Protein AF-A0A550H6Y8-F1 (afdb_monomer_lite)

Foldseek 3Di:
DDLVVLLVVLVVLLVQLLDPPDDLVSLVVSLVSLLVSLVVNLVVLCPVVDPLSVVLNVLSVVLNVVSVPDRSVPDRQNVPVVNSVSSVVSSVSVVVVD

Secondary structure (DSSP, 8-state):
--HHHHHHHHHHHHHHHT-TT--HHHHHHHHHHHHHHHHHHHHHHGGG--HHHHHHHHHHHHHHHHHHH--TTTS-GGG-HHHHHHHHHHHHHHHHH-

Structure (mmCIF, N/CA/C/O backbone):
data_AF-A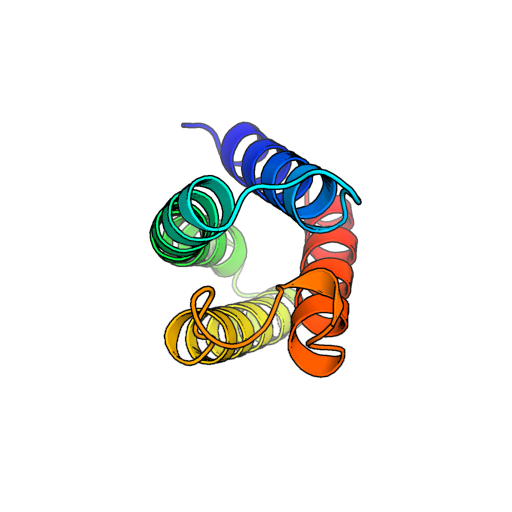0A550H6Y8-F1
#
_entry.id   AF-A0A550H6Y8-F1
#
loop_
_atom_site.group_PDB
_atom_site.id
_atom_site.type_symbol
_atom_site.label_atom_id
_atom_site.label_alt_id
_atom_site.label_comp_id
_atom_site.label_asym_id
_atom_site.label_entity_id
_atom_site.label_seq_id
_atom_site.pdbx_PDB_ins_code
_atom_site.Cartn_x
_atom_site.Cartn_y
_atom_site.Cartn_z
_atom_site.occupancy
_atom_site.B_iso_or_equiv
_atom_site.auth_seq_id
_atom_site.auth_comp_id
_atom_site.auth_asym_id
_atom_site.auth_atom_id
_atom_site.pdbx_PDB_model_num
ATOM 1 N N . MET A 1 1 ? -4.466 16.801 7.603 1.00 58.88 1 MET A N 1
ATOM 2 C CA . MET A 1 1 ? -5.154 15.842 6.728 1.00 58.88 1 MET A CA 1
ATOM 3 C C . MET A 1 1 ? -6.149 15.111 7.600 1.00 58.88 1 MET A C 1
ATOM 5 O O . MET A 1 1 ? -5.774 14.674 8.681 1.00 58.88 1 MET A O 1
ATOM 9 N N . SER A 1 2 ? -7.410 15.105 7.206 1.00 73.88 2 SER A N 1
ATOM 10 C CA . SER A 1 2 ? -8.461 14.314 7.829 1.00 73.88 2 SER A CA 1
ATOM 11 C C . SER A 1 2 ? -8.274 12.826 7.511 1.00 73.88 2 SER A C 1
ATOM 13 O O . SER A 1 2 ? -7.538 12.437 6.600 1.00 73.88 2 SER A O 1
ATOM 15 N N . GLU A 1 3 ? -8.942 11.987 8.290 1.00 76.44 3 GLU A N 1
ATOM 16 C CA . GLU A 1 3 ? -8.923 10.524 8.175 1.00 76.44 3 GLU A CA 1
ATOM 17 C C . GLU A 1 3 ? -9.401 10.084 6.784 1.00 76.44 3 GLU A C 1
ATOM 19 O O . GLU A 1 3 ? -8.740 9.306 6.098 1.00 76.44 3 GLU A O 1
ATOM 24 N N . ILE A 1 4 ? -10.485 10.710 6.322 1.00 80.31 4 ILE A N 1
ATOM 25 C CA . ILE A 1 4 ? -11.080 10.515 4.998 1.00 80.31 4 ILE A CA 1
ATOM 26 C C . ILE A 1 4 ? -10.097 10.902 3.884 1.00 80.31 4 ILE A C 1
ATOM 28 O O . ILE A 1 4 ? -9.946 10.154 2.919 1.00 80.31 4 ILE A O 1
ATOM 32 N N . GLU A 1 5 ? -9.379 12.022 4.021 1.00 86.19 5 GLU A N 1
ATOM 33 C CA . GLU A 1 5 ? -8.371 12.444 3.034 1.00 86.19 5 GLU A CA 1
ATOM 34 C C . GLU A 1 5 ? -7.208 11.445 2.934 1.00 86.19 5 GLU A C 1
ATOM 36 O O . GLU A 1 5 ? -6.711 11.187 1.840 1.00 86.19 5 GLU A O 1
ATOM 41 N N . THR A 1 6 ? -6.791 10.842 4.053 1.00 88.88 6 THR A N 1
ATOM 42 C CA . THR A 1 6 ? -5.709 9.837 4.070 1.00 88.88 6 THR A CA 1
ATOM 43 C C . THR A 1 6 ? -6.103 8.592 3.276 1.00 88.88 6 THR A C 1
ATOM 45 O O . THR A 1 6 ? -5.319 8.091 2.468 1.00 88.88 6 THR A O 1
ATOM 48 N N . VAL A 1 7 ? -7.333 8.112 3.467 1.00 89.31 7 VAL A N 1
ATOM 49 C CA . VAL A 1 7 ? -7.852 6.930 2.763 1.00 89.31 7 VAL A CA 1
ATOM 50 C C . VAL A 1 7 ? -8.073 7.219 1.287 1.00 89.31 7 VAL A C 1
ATOM 52 O O . VAL A 1 7 ? -7.608 6.455 0.444 1.00 89.31 7 VAL A O 1
ATOM 55 N N . GLN A 1 8 ? -8.692 8.355 0.960 1.00 91.19 8 GLN A N 1
ATOM 56 C CA . GLN A 1 8 ? -8.854 8.793 -0.428 1.00 91.19 8 GLN A CA 1
ATOM 57 C C . GLN A 1 8 ? -7.507 8.877 -1.144 1.00 91.19 8 GLN A C 1
ATOM 59 O O . GLN A 1 8 ? -7.382 8.428 -2.284 1.00 91.19 8 GLN A O 1
ATOM 64 N N . ARG A 1 9 ? -6.473 9.381 -0.461 1.00 94.12 9 ARG A N 1
ATOM 65 C CA . ARG A 1 9 ? -5.140 9.473 -1.044 1.00 94.12 9 ARG A CA 1
ATOM 66 C C . ARG A 1 9 ? -4.514 8.105 -1.309 1.00 94.12 9 ARG A C 1
ATOM 68 O O . ARG A 1 9 ? -3.918 7.910 -2.365 1.00 94.12 9 ARG A O 1
ATOM 75 N N . LEU A 1 10 ? -4.674 7.144 -0.399 1.00 93.75 10 LEU A N 1
ATOM 76 C CA . LEU A 1 10 ? -4.231 5.762 -0.624 1.00 93.75 10 LEU A CA 1
ATOM 77 C C . LEU A 1 10 ? -4.980 5.110 -1.800 1.00 93.75 10 LEU A C 1
ATOM 79 O O . LEU A 1 10 ? -4.360 4.450 -2.632 1.00 93.75 10 LEU A O 1
ATOM 83 N N . GLU A 1 11 ? -6.287 5.345 -1.945 1.00 94.31 11 GLU A N 1
ATOM 84 C CA . GLU A 1 11 ? -7.044 4.860 -3.107 1.00 94.31 11 GLU A CA 1
ATOM 85 C C . GLU A 1 11 ? -6.555 5.462 -4.431 1.00 94.31 11 GLU A C 1
ATOM 87 O O . GLU A 1 11 ? -6.459 4.764 -5.443 1.00 94.31 11 GLU A O 1
ATOM 92 N N . GLU A 1 12 ? -6.262 6.763 -4.454 1.00 95.31 12 GLU A N 1
ATOM 93 C CA . GLU A 1 12 ? -5.695 7.430 -5.627 1.00 95.31 12 GLU A CA 1
ATOM 94 C C . GLU A 1 12 ? -4.349 6.830 -6.018 1.00 95.31 12 GLU A C 1
ATOM 96 O O . GLU A 1 12 ? -4.136 6.533 -7.193 1.00 95.31 12 GLU A O 1
ATOM 101 N N . LEU A 1 13 ? -3.467 6.614 -5.038 1.00 96.19 13 LEU A N 1
ATOM 102 C CA . LEU A 1 13 ? -2.161 6.000 -5.258 1.00 96.19 13 LEU A CA 1
ATOM 103 C C . LEU A 1 13 ? -2.304 4.576 -5.792 1.00 96.19 13 LEU A C 1
ATOM 105 O O . LEU A 1 13 ? -1.635 4.233 -6.762 1.00 96.19 13 LEU A O 1
ATOM 109 N N . TYR A 1 14 ? -3.216 3.777 -5.232 1.00 95.81 14 TYR A N 1
ATOM 110 C CA . TYR A 1 14 ? -3.519 2.441 -5.743 1.00 95.81 14 TYR A CA 1
ATOM 111 C C . TYR A 1 14 ? -3.979 2.482 -7.205 1.00 95.81 14 TYR A C 1
ATOM 113 O O . TYR A 1 14 ? -3.411 1.799 -8.056 1.00 95.81 14 TYR A O 1
ATOM 121 N N . ARG A 1 15 ? -4.958 3.336 -7.535 1.00 94.44 15 ARG A N 1
ATOM 122 C CA . ARG A 1 15 ? -5.440 3.500 -8.919 1.00 94.44 15 ARG A CA 1
ATOM 123 C C . ARG A 1 15 ? -4.324 3.940 -9.866 1.00 94.44 15 ARG A C 1
ATOM 125 O O . ARG A 1 15 ? -4.252 3.444 -10.987 1.00 94.44 15 ARG A O 1
ATOM 132 N N . GLN A 1 16 ? -3.459 4.850 -9.421 1.00 94.88 16 GLN A N 1
ATOM 133 C CA . GLN A 1 16 ? -2.316 5.319 -10.199 1.00 94.88 16 GLN A CA 1
ATOM 134 C C . GLN A 1 16 ? -1.322 4.179 -10.471 1.00 94.88 16 GLN A C 1
ATOM 136 O O . GLN A 1 16 ? -0.892 4.009 -11.610 1.00 94.88 16 GLN A O 1
ATOM 141 N N . LEU A 1 17 ? -0.987 3.390 -9.446 1.00 94.75 17 LEU A N 1
ATOM 142 C CA . LEU A 1 17 ? -0.038 2.274 -9.517 1.00 94.75 17 LEU A CA 1
ATOM 143 C C . LEU A 1 17 ? -0.540 1.096 -10.361 1.00 94.75 17 LEU A C 1
ATOM 145 O O . LEU A 1 17 ? 0.256 0.407 -10.992 1.00 94.75 17 LEU A O 1
ATOM 149 N N . MET A 1 18 ? -1.855 0.890 -10.423 1.00 95.44 18 MET A N 1
ATOM 150 C CA . MET A 1 18 ? -2.471 -0.107 -11.304 1.00 95.44 18 MET A CA 1
ATOM 151 C C . MET A 1 18 ? -2.539 0.340 -12.776 1.00 95.44 18 MET A C 1
ATOM 153 O O . MET A 1 18 ? -2.907 -0.451 -13.645 1.00 95.44 18 MET A O 1
ATOM 157 N N . GLY A 1 19 ? -2.194 1.595 -13.079 1.00 90.88 19 GLY A N 1
ATOM 158 C CA . GLY A 1 19 ? -2.195 2.133 -14.436 1.00 90.88 19 GLY A CA 1
ATOM 159 C C . GLY A 1 19 ? -1.138 1.493 -15.344 1.00 90.88 19 GLY A C 1
ATOM 160 O O . GLY A 1 19 ? -0.031 1.149 -14.924 1.00 90.88 19 GLY A O 1
ATOM 161 N N . SER A 1 20 ? -1.456 1.366 -16.634 1.00 79.06 20 SER A N 1
ATOM 162 C CA . SER A 1 20 ? -0.538 0.821 -17.642 1.00 79.06 20 SER A CA 1
ATOM 163 C C . SER A 1 20 ? 0.659 1.737 -17.938 1.00 79.06 20 SER A C 1
ATOM 165 O O . SER A 1 20 ? 1.747 1.224 -18.196 1.00 79.06 20 SER A O 1
ATOM 167 N N . ASP A 1 21 ? 0.476 3.059 -17.822 1.00 86.44 21 ASP A N 1
ATOM 168 C CA . ASP A 1 21 ? 1.418 4.095 -18.288 1.00 86.44 21 ASP A CA 1
ATOM 169 C C . ASP A 1 21 ? 2.199 4.798 -17.162 1.00 86.44 21 ASP A C 1
ATOM 171 O O . ASP A 1 21 ? 2.718 5.904 -17.340 1.00 86.44 21 ASP A O 1
ATOM 175 N N . ILE A 1 22 ? 2.271 4.188 -15.977 1.00 89.56 22 ILE A N 1
ATOM 176 C CA . ILE A 1 22 ? 3.005 4.769 -14.853 1.00 89.56 22 ILE A CA 1
ATOM 177 C C . ILE A 1 22 ? 4.519 4.703 -15.093 1.00 89.56 22 ILE A C 1
ATOM 179 O O . ILE A 1 22 ? 5.082 3.669 -15.449 1.00 89.56 22 ILE A O 1
ATOM 183 N N . ALA A 1 23 ? 5.207 5.823 -14.882 1.00 92.44 23 ALA A N 1
ATOM 184 C CA . ALA A 1 23 ? 6.663 5.860 -14.955 1.00 92.44 23 ALA A CA 1
ATOM 185 C C . ALA A 1 23 ? 7.289 5.357 -13.645 1.00 92.44 23 ALA A C 1
ATOM 187 O O . ALA A 1 23 ? 6.794 5.658 -12.560 1.00 92.44 23 ALA A O 1
ATOM 188 N N . THR A 1 24 ? 8.463 4.724 -13.706 1.00 93.06 24 THR A N 1
ATOM 189 C CA . THR A 1 24 ? 9.204 4.272 -12.511 1.00 93.06 24 THR A CA 1
ATOM 190 C C . THR A 1 24 ? 9.411 5.385 -11.475 1.00 93.06 24 THR A C 1
ATOM 192 O O . THR A 1 24 ? 9.280 5.169 -10.275 1.00 93.06 24 THR A O 1
ATOM 195 N N . ALA A 1 25 ? 9.673 6.621 -11.914 1.00 93.56 25 ALA A N 1
ATOM 196 C CA . ALA A 1 25 ? 9.813 7.764 -11.007 1.00 93.56 25 ALA A CA 1
ATOM 197 C C . ALA A 1 25 ? 8.517 8.090 -10.239 1.00 93.56 25 ALA A C 1
ATOM 199 O O . ALA A 1 25 ? 8.571 8.596 -9.118 1.00 93.56 25 ALA A O 1
ATOM 200 N N . GLN A 1 26 ? 7.354 7.819 -10.835 1.00 94.50 26 GLN A N 1
ATOM 201 C CA . GLN A 1 26 ? 6.060 7.966 -10.175 1.00 94.50 26 GLN A CA 1
ATOM 202 C C . GLN A 1 26 ? 5.830 6.835 -9.170 1.00 94.50 26 GLN A C 1
ATOM 204 O O . GLN A 1 26 ? 5.351 7.119 -8.079 1.00 94.50 26 GLN A O 1
ATOM 209 N N . GLU A 1 27 ? 6.247 5.602 -9.471 1.00 94.56 27 GLU A N 1
ATOM 210 C CA . GLU A 1 27 ? 6.19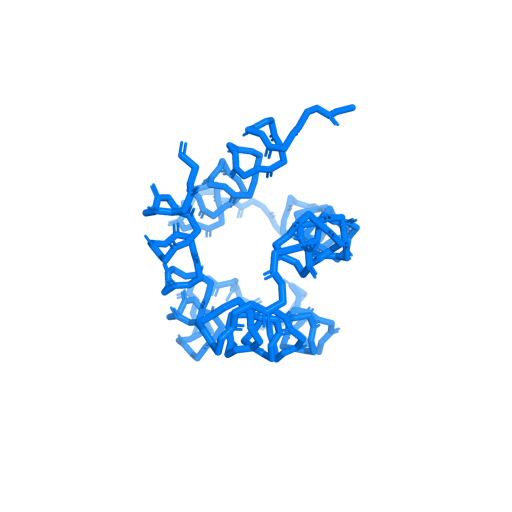4 4.499 -8.503 1.00 94.56 27 GLU A CA 1
ATOM 211 C C . GLU A 1 27 ? 7.096 4.735 -7.286 1.00 94.56 27 GLU A C 1
ATOM 213 O O . GLU A 1 27 ? 6.679 4.510 -6.155 1.00 94.56 27 GLU A O 1
ATOM 218 N N . VAL A 1 28 ? 8.306 5.272 -7.485 1.00 95.94 28 VAL A N 1
ATOM 219 C CA . VAL A 1 28 ? 9.201 5.654 -6.378 1.00 95.94 28 VAL A CA 1
ATOM 220 C C . VAL A 1 28 ? 8.556 6.712 -5.479 1.00 95.94 28 VAL A C 1
ATOM 222 O O . VAL A 1 28 ? 8.625 6.609 -4.252 1.00 95.94 28 VAL A O 1
ATOM 225 N N . LYS A 1 29 ? 7.905 7.720 -6.073 1.00 96.06 29 LYS A N 1
ATOM 226 C CA . LYS A 1 29 ? 7.168 8.742 -5.314 1.00 96.06 29 LYS A CA 1
ATOM 227 C C . LYS A 1 29 ? 5.983 8.138 -4.567 1.00 96.06 29 LYS A C 1
ATOM 229 O O . LYS A 1 29 ? 5.838 8.394 -3.376 1.00 96.06 29 LYS A O 1
ATOM 234 N N . ALA A 1 30 ? 5.191 7.308 -5.242 1.00 96.06 30 ALA A N 1
ATOM 235 C CA . ALA A 1 30 ? 4.044 6.637 -4.649 1.00 96.06 30 ALA A CA 1
ATOM 236 C C . ALA A 1 30 ? 4.467 5.740 -3.479 1.00 96.06 30 ALA A C 1
ATOM 238 O O . ALA A 1 30 ? 3.861 5.815 -2.418 1.00 96.06 30 ALA A O 1
ATOM 239 N N . LYS A 1 31 ? 5.560 4.976 -3.615 1.00 96.38 31 LYS A N 1
ATOM 240 C CA . LYS A 1 31 ? 6.141 4.187 -2.520 1.00 96.38 31 LYS A CA 1
ATOM 241 C C . LYS A 1 31 ? 6.417 5.050 -1.288 1.00 96.38 31 LYS A C 1
ATOM 243 O O . LYS A 1 31 ? 5.982 4.706 -0.191 1.00 96.38 31 LYS A O 1
ATOM 248 N N . ALA A 1 32 ? 7.151 6.151 -1.456 1.00 96.38 32 ALA A N 1
ATOM 249 C CA . ALA A 1 32 ? 7.501 7.036 -0.346 1.00 96.38 32 ALA A CA 1
ATOM 250 C C . ALA A 1 32 ? 6.251 7.628 0.325 1.00 96.38 32 ALA A C 1
ATOM 252 O O . ALA A 1 32 ? 6.172 7.708 1.550 1.00 96.38 32 ALA A O 1
ATOM 253 N N . GLU A 1 33 ? 5.256 7.994 -0.481 1.00 96.56 33 GLU A N 1
ATOM 254 C CA . GLU A 1 33 ? 3.995 8.535 0.004 1.00 96.56 33 GLU A CA 1
ATOM 255 C C . GLU A 1 33 ? 3.180 7.491 0.780 1.00 96.56 33 GLU A C 1
ATOM 257 O O . GLU A 1 33 ? 2.783 7.755 1.912 1.00 96.56 33 GLU A O 1
ATOM 262 N N . ILE A 1 34 ? 3.028 6.274 0.251 1.00 96.19 34 ILE A N 1
ATOM 263 C CA . ILE A 1 34 ? 2.351 5.160 0.933 1.00 96.19 34 ILE A CA 1
ATOM 264 C C . ILE A 1 34 ? 2.998 4.881 2.296 1.00 96.19 34 ILE A C 1
ATOM 266 O O . ILE A 1 34 ? 2.294 4.791 3.302 1.00 96.19 34 ILE A O 1
ATOM 270 N N . ILE A 1 35 ? 4.333 4.812 2.354 1.00 95.94 35 ILE A N 1
ATOM 271 C CA . ILE A 1 35 ? 5.092 4.605 3.601 1.00 95.94 35 ILE A CA 1
ATOM 272 C C . ILE A 1 35 ? 4.760 5.683 4.641 1.00 95.94 35 ILE A C 1
ATOM 274 O O . ILE A 1 35 ? 4.675 5.382 5.829 1.00 95.94 35 ILE A O 1
ATOM 278 N N . SER A 1 36 ? 4.537 6.927 4.211 1.00 94.69 36 SER A N 1
ATOM 279 C CA . SER A 1 36 ? 4.156 8.023 5.109 1.00 94.69 36 SER A CA 1
ATOM 280 C C . SER A 1 36 ? 2.687 7.991 5.552 1.00 94.69 36 SER A C 1
ATOM 282 O O . SER A 1 36 ? 2.370 8.468 6.643 1.00 94.69 36 SER A O 1
ATOM 284 N N . LEU A 1 37 ? 1.788 7.442 4.730 1.00 94.25 37 LEU A N 1
ATOM 285 C CA . LEU A 1 37 ? 0.341 7.436 4.969 1.00 94.25 37 LEU A CA 1
ATOM 286 C C . LEU A 1 37 ? -0.098 6.264 5.854 1.00 94.25 37 LEU A C 1
ATOM 288 O O . LEU A 1 37 ? -0.986 6.432 6.687 1.00 94.25 37 LEU A O 1
ATOM 292 N N . ILE A 1 38 ? 0.543 5.097 5.729 1.00 93.62 38 ILE A N 1
ATOM 293 C CA . ILE A 1 38 ? 0.173 3.899 6.500 1.00 93.62 38 ILE A CA 1
ATOM 294 C C . ILE A 1 38 ? 0.203 4.140 8.025 1.00 93.62 38 ILE A C 1
ATOM 296 O O . ILE A 1 38 ? -0.780 3.798 8.685 1.00 93.62 38 ILE A O 1
ATOM 300 N N . PRO A 1 39 ? 1.248 4.754 8.624 1.00 91.19 39 PRO A N 1
ATOM 301 C CA . PRO A 1 39 ? 1.263 5.028 10.062 1.00 91.19 39 PRO A CA 1
ATOM 302 C C . PRO A 1 39 ? 0.153 5.986 10.509 1.00 91.19 39 PRO A C 1
ATOM 304 O O . PRO A 1 39 ? -0.384 5.828 11.603 1.00 91.19 39 PRO A O 1
ATOM 307 N N . GLN A 1 40 ? -0.208 6.959 9.662 1.00 90.69 40 GLN A N 1
ATOM 308 C CA . GLN A 1 40 ? -1.301 7.895 9.942 1.00 90.69 40 GLN A CA 1
ATOM 309 C C . GLN A 1 40 ? -2.639 7.154 9.972 1.00 90.69 40 GLN A C 1
ATOM 311 O O . GLN A 1 40 ? -3.404 7.305 10.918 1.00 90.69 40 GLN A O 1
ATOM 316 N N . LEU A 1 41 ? -2.878 6.286 8.987 1.00 88.81 41 LEU A N 1
ATOM 317 C CA . LEU A 1 41 ? -4.083 5.466 8.925 1.00 88.81 41 LEU A CA 1
ATOM 318 C C . LEU A 1 41 ? -4.173 4.478 10.103 1.00 88.81 41 LEU A C 1
ATOM 320 O O . LEU A 1 41 ? -5.235 4.326 10.705 1.00 88.81 41 LEU A O 1
ATOM 324 N N . LYS A 1 42 ? -3.052 3.856 10.492 1.00 88.31 42 LYS A N 1
ATOM 325 C CA . LYS A 1 42 ? -2.989 2.961 11.659 1.00 88.31 42 LYS A CA 1
ATOM 326 C C . LYS A 1 42 ? -3.364 3.687 12.953 1.00 88.31 42 LYS A C 1
ATOM 328 O O . LYS A 1 42 ? -4.137 3.148 13.739 1.00 88.31 42 LYS A O 1
ATOM 333 N N . ALA A 1 43 ? -2.853 4.902 13.160 1.00 86.62 43 ALA A N 1
ATOM 334 C CA . ALA A 1 43 ? -3.161 5.699 14.348 1.00 86.62 43 ALA A CA 1
ATOM 335 C C . ALA A 1 43 ? -4.658 6.029 14.470 1.00 86.62 43 ALA A C 1
ATOM 337 O O . ALA A 1 43 ? -5.189 6.039 15.576 1.00 86.62 43 ALA A O 1
ATOM 338 N N . VAL A 1 44 ? -5.330 6.256 13.339 1.00 82.94 44 VAL A N 1
ATOM 339 C CA . VAL A 1 44 ? -6.774 6.518 13.279 1.00 82.94 44 VAL A CA 1
ATOM 340 C C . VAL A 1 44 ? -7.574 5.270 13.643 1.00 82.94 44 VAL A C 1
ATOM 342 O O . VAL A 1 44 ? -8.406 5.294 14.544 1.00 82.94 44 VAL A O 1
ATOM 345 N N . ILE A 1 45 ? -7.287 4.152 12.979 1.00 82.50 45 ILE A N 1
ATOM 346 C CA . ILE A 1 45 ? -8.052 2.907 13.132 1.00 82.50 45 ILE A CA 1
ATOM 347 C C . ILE A 1 45 ? -7.914 2.330 14.543 1.00 82.50 45 ILE A C 1
ATOM 349 O O . ILE A 1 45 ? -8.876 1.813 15.104 1.00 82.50 45 ILE A O 1
ATOM 353 N N . GLN A 1 46 ? -6.734 2.443 15.155 1.00 79.94 46 GLN A N 1
ATOM 354 C CA . GLN A 1 46 ? -6.485 1.900 16.493 1.00 79.94 46 GLN A CA 1
ATOM 355 C C . GLN A 1 46 ? -7.118 2.717 17.633 1.00 79.94 46 GLN A C 1
ATOM 357 O O . GLN A 1 46 ? -7.004 2.315 18.791 1.00 79.94 46 GLN A O 1
ATOM 362 N N . ALA A 1 47 ? -7.812 3.823 17.345 1.00 77.38 47 ALA A N 1
ATOM 363 C CA . ALA A 1 47 ? -8.479 4.621 18.371 1.00 77.38 47 ALA A CA 1
ATOM 364 C C . ALA A 1 47 ? -9.625 3.866 19.081 1.00 77.38 47 ALA A C 1
ATOM 366 O O . ALA A 1 47 ? -9.845 4.086 20.272 1.00 77.38 47 ALA A O 1
ATOM 367 N N . ASP A 1 48 ? -10.316 2.955 18.385 1.00 73.94 48 ASP A N 1
ATOM 368 C CA . ASP A 1 48 ? -11.529 2.283 18.889 1.00 73.94 48 ASP A CA 1
ATOM 369 C C . ASP A 1 48 ? -11.256 0.928 19.592 1.00 73.94 48 ASP A C 1
ATOM 371 O O . ASP A 1 48 ? -12.150 0.323 20.173 1.00 73.94 48 ASP A O 1
ATOM 375 N N . ASN A 1 49 ? -10.006 0.431 19.580 1.00 72.50 49 ASN A N 1
ATOM 376 C CA . ASN A 1 49 ? -9.539 -0.789 20.280 1.00 72.50 49 ASN A CA 1
ATOM 377 C C . ASN A 1 49 ? -10.382 -2.081 20.105 1.00 72.50 49 ASN A C 1
ATOM 379 O O . ASN A 1 49 ? -10.217 -3.034 20.873 1.00 72.50 49 ASN A O 1
ATOM 383 N N . SER A 1 50 ? -11.263 -2.154 19.107 1.00 83.62 50 SER A N 1
ATOM 384 C CA . SER A 1 50 ? -12.027 -3.359 18.783 1.00 83.62 50 SER A CA 1
ATOM 385 C C . SER A 1 50 ? -11.133 -4.470 18.209 1.00 83.62 50 SER A C 1
ATOM 387 O O . SER A 1 50 ? -10.028 -4.234 17.720 1.00 83.62 50 SER A O 1
ATOM 389 N N . ALA A 1 51 ? -11.607 -5.719 18.255 1.00 82.94 51 ALA A N 1
ATOM 390 C CA . ALA A 1 51 ? -10.874 -6.849 17.673 1.00 82.94 51 ALA A CA 1
ATOM 391 C C . ALA A 1 51 ? -10.635 -6.663 16.161 1.00 82.94 51 ALA A C 1
ATOM 393 O O . ALA A 1 51 ? -9.578 -7.017 15.643 1.00 82.94 51 ALA A O 1
ATOM 394 N N . GLU A 1 52 ? -11.596 -6.050 15.470 1.00 84.00 52 GLU A N 1
ATOM 395 C CA . GLU A 1 52 ? -11.531 -5.794 14.033 1.00 84.00 52 GLU A CA 1
ATOM 396 C C . GLU A 1 52 ? -10.488 -4.713 13.697 1.00 84.00 52 GLU A C 1
ATOM 398 O O . GLU A 1 52 ? -9.717 -4.866 12.748 1.00 84.00 52 GLU A O 1
ATOM 403 N N . THR A 1 53 ? -10.383 -3.648 14.505 1.00 84.38 53 THR A N 1
ATOM 404 C CA . THR A 1 53 ? -9.362 -2.605 14.302 1.00 84.38 53 THR A CA 1
ATOM 405 C C . THR A 1 53 ? -7.956 -3.080 14.667 1.00 84.38 53 THR A C 1
ATOM 407 O O . THR A 1 53 ? -6.972 -2.611 14.088 1.00 84.38 53 THR A O 1
ATOM 410 N N . GLN A 1 54 ? -7.834 -4.056 15.573 1.00 86.75 54 GLN A N 1
ATOM 411 C CA . GLN A 1 54 ? -6.565 -4.731 15.852 1.00 86.75 54 GLN A CA 1
ATOM 412 C C . GLN A 1 54 ? -6.093 -5.580 14.669 1.00 86.75 54 GLN A C 1
ATOM 414 O O . GLN A 1 54 ? -4.922 -5.481 14.296 1.00 86.75 54 GLN A O 1
ATOM 419 N N . GLU A 1 55 ? -6.983 -6.370 14.061 1.00 90.00 55 GLU A N 1
ATOM 420 C CA . GLU A 1 55 ? -6.678 -7.147 12.852 1.00 90.00 55 GLU A CA 1
ATOM 421 C C . GLU A 1 55 ? -6.242 -6.221 11.709 1.00 90.00 55 GLU A C 1
ATOM 423 O O . GLU A 1 55 ? -5.163 -6.396 11.139 1.00 90.00 55 GLU A O 1
ATOM 428 N N . LEU A 1 56 ? -7.015 -5.165 11.445 1.00 90.31 56 LEU A N 1
ATOM 429 C CA . LEU A 1 56 ? -6.690 -4.185 10.408 1.00 90.31 56 LEU A CA 1
ATOM 430 C C . LEU A 1 56 ? -5.361 -3.460 10.687 1.00 90.31 56 LEU A C 1
ATOM 432 O O . LEU A 1 56 ? -4.582 -3.192 9.772 1.00 90.31 56 LEU A O 1
ATOM 436 N N . GLY A 1 57 ? -5.049 -3.193 11.958 1.00 91.06 57 GLY A N 1
ATOM 437 C CA . GLY A 1 57 ? -3.759 -2.642 12.372 1.00 91.06 57 GLY A CA 1
ATOM 438 C C . GLY A 1 57 ? -2.570 -3.564 12.067 1.00 91.06 57 GLY A C 1
ATOM 439 O O . GLY A 1 57 ? -1.500 -3.067 11.704 1.00 91.06 57 GLY A O 1
ATOM 440 N N . GLN A 1 58 ? -2.745 -4.886 12.175 1.00 92.00 58 GLN A N 1
ATOM 441 C CA . GLN A 1 58 ? -1.727 -5.874 11.794 1.00 92.00 58 GLN A CA 1
ATOM 442 C C . GLN A 1 58 ? -1.571 -5.966 10.273 1.00 92.00 58 GLN A C 1
ATOM 444 O O . GLN A 1 58 ? -0.451 -6.046 9.767 1.00 92.00 58 GLN A O 1
ATOM 449 N N . GLU A 1 59 ? -2.675 -5.912 9.527 1.00 93.88 59 GLU A N 1
ATOM 450 C CA . GLU A 1 59 ? -2.634 -5.893 8.062 1.00 93.88 59 GLU A CA 1
ATOM 451 C C . GLU A 1 59 ? -1.922 -4.648 7.531 1.00 93.88 59 GLU A C 1
ATOM 453 O O . GLU A 1 59 ? -1.077 -4.760 6.642 1.00 93.88 59 GLU A O 1
ATOM 458 N N . LEU A 1 60 ? -2.175 -3.478 8.123 1.00 93.88 60 LEU A N 1
ATOM 459 C CA . LEU A 1 60 ? -1.461 -2.240 7.802 1.00 93.88 60 LEU A CA 1
ATOM 460 C C . LEU A 1 60 ? 0.043 -2.346 8.067 1.00 93.88 60 LEU A C 1
ATOM 462 O O . LEU A 1 60 ? 0.846 -1.850 7.279 1.00 93.88 60 LEU A O 1
ATOM 466 N N . GLU A 1 61 ? 0.445 -3.017 9.143 1.00 94.12 61 GLU A N 1
ATOM 467 C CA . GLU A 1 61 ? 1.858 -3.257 9.445 1.00 94.12 61 GLU A CA 1
ATOM 468 C C . GLU A 1 61 ? 2.505 -4.195 8.420 1.00 94.12 61 GLU A C 1
ATOM 470 O O . GLU A 1 61 ? 3.581 -3.903 7.893 1.00 94.12 61 GLU A O 1
ATOM 475 N N . LYS A 1 62 ? 1.796 -5.254 8.022 1.00 95.81 62 LYS A N 1
ATOM 476 C CA . LYS A 1 62 ? 2.223 -6.132 6.930 1.00 95.81 62 LYS A CA 1
ATOM 477 C C . LYS A 1 62 ? 2.334 -5.377 5.600 1.00 95.81 62 LYS A C 1
ATOM 479 O O . LYS A 1 62 ? 3.300 -5.582 4.864 1.00 95.81 62 LYS A O 1
ATOM 484 N N . LEU A 1 63 ? 1.393 -4.481 5.295 1.00 95.94 63 LEU A N 1
ATOM 485 C CA . LEU A 1 63 ? 1.447 -3.641 4.097 1.00 95.94 63 LEU A CA 1
ATOM 486 C C . LEU A 1 63 ? 2.665 -2.720 4.131 1.00 95.94 63 LEU A C 1
ATOM 488 O O . LEU A 1 63 ? 3.392 -2.637 3.143 1.00 95.94 63 LEU A O 1
ATOM 492 N N . TYR A 1 64 ? 2.925 -2.078 5.271 1.00 96.06 64 TYR A N 1
ATOM 493 C CA . TYR A 1 64 ? 4.101 -1.232 5.457 1.00 96.06 64 TYR A CA 1
ATOM 494 C C . TYR A 1 64 ? 5.393 -1.997 5.163 1.00 96.06 64 TYR A C 1
ATOM 496 O O . TYR A 1 64 ? 6.262 -1.498 4.443 1.00 96.06 64 TYR A O 1
ATOM 504 N N . GLU A 1 65 ? 5.517 -3.223 5.671 1.00 96.19 65 GLU A N 1
ATOM 505 C CA . GLU A 1 65 ? 6.680 -4.065 5.404 1.00 96.19 65 GLU A CA 1
ATOM 506 C C . GLU A 1 65 ? 6.831 -4.422 3.923 1.00 96.19 65 GLU A C 1
ATOM 508 O O . GLU A 1 65 ? 7.938 -4.325 3.386 1.00 96.19 65 GLU A O 1
ATOM 513 N N . LEU A 1 66 ? 5.746 -4.842 3.264 1.00 96.31 66 LEU A N 1
ATOM 514 C CA . LEU A 1 66 ? 5.781 -5.216 1.849 1.00 96.31 66 LEU A CA 1
ATOM 515 C C . LEU A 1 66 ? 6.147 -4.018 0.972 1.00 96.31 66 LEU A C 1
ATOM 517 O O . LEU A 1 66 ? 7.060 -4.119 0.156 1.00 96.31 66 LEU A O 1
ATOM 521 N N . VAL A 1 67 ? 5.520 -2.860 1.195 1.00 96.25 67 VAL A N 1
ATOM 522 C CA . VAL A 1 67 ? 5.836 -1.618 0.472 1.00 96.25 67 VAL A CA 1
ATOM 523 C C . VAL 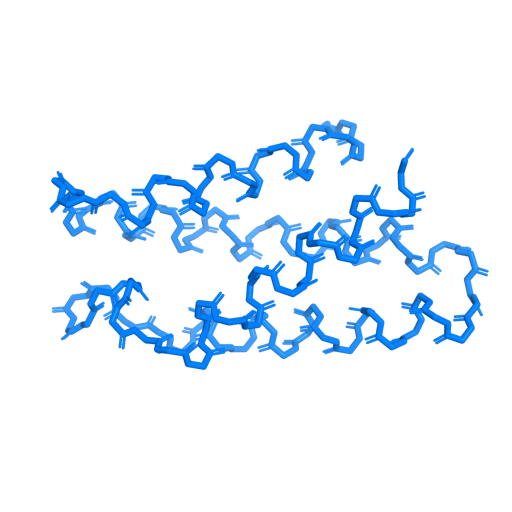A 1 67 ? 7.283 -1.191 0.728 1.00 96.25 67 VAL A C 1
ATOM 525 O O . VAL A 1 67 ? 7.982 -0.769 -0.193 1.00 96.25 67 VAL A O 1
ATOM 528 N N . SER A 1 68 ? 7.771 -1.325 1.964 1.00 95.50 68 SER A N 1
ATOM 529 C CA . SER A 1 68 ? 9.155 -0.983 2.313 1.00 95.50 68 SER A CA 1
ATOM 530 C C . SER A 1 68 ? 10.169 -1.850 1.564 1.00 95.50 68 SER A C 1
ATOM 532 O O . SER A 1 68 ? 11.185 -1.327 1.094 1.00 95.50 68 SER A O 1
ATOM 534 N N . LYS A 1 69 ? 9.879 -3.147 1.409 1.00 95.56 69 LYS A N 1
ATOM 535 C CA . LYS A 1 69 ? 10.732 -4.123 0.710 1.00 95.56 69 LYS A CA 1
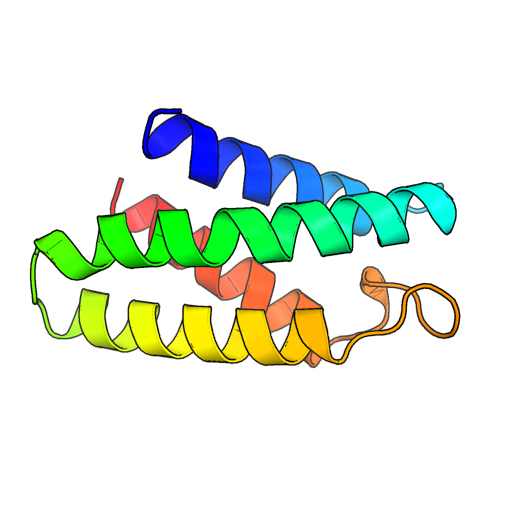ATOM 536 C C . LYS A 1 69 ? 10.612 -4.041 -0.815 1.00 95.56 69 LYS A C 1
ATOM 538 O O . LYS A 1 69 ? 11.601 -4.283 -1.501 1.00 95.56 69 LYS A O 1
ATOM 543 N N . TRP A 1 70 ? 9.446 -3.669 -1.339 1.00 95.69 70 TRP A N 1
ATOM 544 C CA . TRP A 1 70 ? 9.202 -3.536 -2.776 1.00 95.69 70 TRP A CA 1
ATOM 545 C C . TRP A 1 70 ? 10.153 -2.519 -3.420 1.00 95.69 70 TRP A C 1
ATOM 547 O O . TRP A 1 70 ? 10.338 -1.418 -2.903 1.00 95.69 70 TRP A O 1
ATOM 557 N N . ASN A 1 71 ? 10.767 -2.864 -4.552 1.00 94.81 71 ASN A N 1
ATOM 558 C CA . ASN A 1 71 ? 11.687 -1.985 -5.268 1.00 94.81 71 ASN A CA 1
ATOM 559 C C . ASN A 1 71 ? 11.129 -1.612 -6.656 1.00 94.81 71 ASN A C 1
ATOM 561 O O . ASN A 1 71 ? 11.245 -2.415 -7.585 1.00 94.81 71 ASN A O 1
ATOM 565 N N . PRO A 1 72 ? 10.628 -0.373 -6.830 1.00 93.25 72 PRO A N 1
ATOM 566 C CA . PRO A 1 72 ? 10.092 0.113 -8.105 1.00 93.25 72 PRO A CA 1
ATOM 567 C C . PRO A 1 72 ? 11.090 0.112 -9.271 1.00 93.25 72 PRO A C 1
ATOM 569 O O . PRO A 1 72 ? 10.707 0.237 -10.428 1.00 93.25 72 PRO A O 1
ATOM 572 N N . LEU A 1 73 ? 12.396 0.016 -8.990 1.00 91.94 73 LEU A N 1
ATOM 573 C CA . LEU A 1 73 ? 13.425 -0.052 -10.031 1.00 91.94 73 LEU A CA 1
ATOM 574 C C . LEU A 1 73 ? 13.538 -1.444 -10.664 1.00 91.94 73 LEU A C 1
ATOM 576 O O . LEU A 1 73 ? 14.163 -1.579 -11.714 1.00 91.94 73 LEU A O 1
ATOM 580 N N . THR A 1 74 ? 12.999 -2.475 -10.010 1.00 92.31 74 THR A N 1
ATOM 581 C CA . THR A 1 74 ? 13.142 -3.876 -10.433 1.00 92.31 74 THR A CA 1
ATOM 582 C C . THR A 1 74 ? 11.816 -4.566 -10.710 1.00 92.31 74 THR A C 1
ATOM 584 O O . THR A 1 74 ? 11.803 -5.513 -11.489 1.00 92.31 74 THR A O 1
ATOM 587 N N . ALA A 1 75 ? 10.723 -4.119 -10.091 1.00 92.75 75 ALA A N 1
ATOM 588 C CA . ALA A 1 75 ? 9.398 -4.692 -10.280 1.00 92.75 75 ALA A CA 1
ATOM 589 C C . ALA A 1 75 ? 8.324 -3.608 -10.170 1.00 92.75 75 ALA A C 1
ATOM 591 O O . ALA A 1 75 ? 8.392 -2.760 -9.276 1.00 92.75 75 ALA A O 1
ATOM 592 N N . TRP A 1 76 ? 7.337 -3.658 -11.064 1.00 93.94 76 TRP A N 1
ATOM 593 C CA . TRP A 1 76 ? 6.181 -2.767 -11.025 1.00 93.94 76 TRP A CA 1
ATOM 594 C C . TRP A 1 76 ? 5.246 -3.171 -9.896 1.00 93.94 76 TRP A C 1
ATOM 596 O O . TRP A 1 76 ? 5.062 -4.361 -9.646 1.00 93.94 76 TRP A O 1
ATOM 606 N N . PHE A 1 77 ? 4.596 -2.198 -9.260 1.00 95.38 77 PHE A N 1
ATOM 607 C CA . PHE A 1 77 ? 3.644 -2.474 -8.184 1.00 95.38 77 PHE A CA 1
ATOM 608 C C . PHE A 1 77 ? 2.576 -3.479 -8.616 1.00 95.38 77 PHE A C 1
ATOM 610 O O . PHE A 1 77 ? 2.304 -4.437 -7.904 1.00 95.38 77 PHE A O 1
ATOM 617 N N . ARG A 1 78 ? 2.003 -3.275 -9.807 1.00 94.56 78 ARG A N 1
ATOM 618 C CA . ARG A 1 78 ? 0.909 -4.094 -10.351 1.00 94.56 78 ARG A CA 1
ATOM 619 C C . ARG A 1 78 ? 1.266 -5.569 -10.558 1.00 94.56 78 ARG A C 1
ATOM 621 O O . ARG A 1 78 ? 0.359 -6.388 -10.651 1.00 94.56 78 ARG A O 1
ATOM 628 N N . ASP A 1 79 ? 2.557 -5.886 -10.644 1.00 94.75 79 ASP A N 1
ATOM 629 C CA . ASP A 1 79 ? 3.049 -7.246 -10.869 1.00 94.75 79 ASP A CA 1
ATOM 630 C C . ASP A 1 79 ? 3.371 -7.962 -9.535 1.00 94.75 79 ASP A C 1
ATOM 632 O O . ASP A 1 79 ? 3.598 -9.170 -9.508 1.00 94.75 79 ASP A O 1
ATOM 636 N N . GLU A 1 80 ? 3.354 -7.241 -8.409 1.00 95.00 80 GLU A N 1
ATOM 637 C CA . GLU A 1 80 ? 3.597 -7.772 -7.065 1.00 95.00 80 GLU A CA 1
ATOM 638 C C . GLU A 1 80 ? 2.282 -8.251 -6.428 1.00 95.00 80 GLU A C 1
ATOM 640 O O . GLU A 1 80 ? 1.751 -7.615 -5.514 1.00 95.00 80 GLU A O 1
ATOM 645 N N . GLU A 1 81 ? 1.739 -9.382 -6.900 1.00 94.19 81 GLU A N 1
ATOM 646 C CA . GLU A 1 81 ? 0.425 -9.910 -6.472 1.00 94.19 81 GLU A CA 1
ATOM 647 C C . GLU A 1 81 ? 0.175 -9.851 -4.949 1.00 94.19 81 GLU A C 1
ATOM 649 O O . GLU A 1 81 ? -0.873 -9.332 -4.549 1.00 94.19 81 GLU A O 1
ATOM 654 N N . PRO A 1 82 ? 1.103 -10.288 -4.065 1.00 94.19 82 PRO A N 1
ATOM 655 C CA . PRO A 1 82 ? 0.858 -10.265 -2.622 1.00 94.19 82 PRO A CA 1
ATOM 656 C C . PRO A 1 82 ? 0.717 -8.847 -2.058 1.00 94.19 82 PRO A C 1
ATOM 658 O O . PRO A 1 82 ? -0.009 -8.635 -1.087 1.00 94.19 82 PRO A O 1
ATOM 661 N N . LEU A 1 83 ? 1.427 -7.880 -2.646 1.00 95.75 83 LEU A N 1
ATOM 662 C CA . LEU A 1 83 ? 1.361 -6.477 -2.258 1.00 95.75 83 LEU A CA 1
ATOM 663 C C . LEU A 1 83 ? 0.066 -5.841 -2.771 1.00 95.75 83 LEU A C 1
ATOM 665 O O . LEU A 1 83 ? -0.632 -5.189 -1.997 1.00 95.75 83 LEU A O 1
ATOM 669 N N . VAL A 1 84 ? -0.273 -6.061 -4.044 1.00 96.50 84 VAL A N 1
ATOM 670 C CA . VAL A 1 84 ? -1.497 -5.533 -4.668 1.00 96.50 84 VAL A CA 1
ATOM 671 C C . VAL A 1 84 ? -2.735 -6.020 -3.926 1.00 96.50 84 VAL A C 1
ATOM 673 O O . VAL A 1 84 ? -3.612 -5.218 -3.603 1.00 96.50 84 VAL A O 1
ATOM 676 N N . GLN A 1 85 ? -2.793 -7.321 -3.637 1.00 96.62 85 GLN A N 1
ATOM 677 C CA . GLN A 1 85 ? -3.933 -7.932 -2.968 1.00 96.62 85 GLN A CA 1
ATOM 678 C C . GLN A 1 85 ? -4.098 -7.390 -1.548 1.00 96.62 85 GLN A C 1
ATOM 680 O O . GLN A 1 85 ? -5.176 -6.918 -1.200 1.00 96.62 85 GLN A O 1
ATOM 685 N N . LEU A 1 86 ? -3.017 -7.354 -0.761 1.00 96.38 86 LEU A N 1
ATOM 686 C CA . LEU A 1 86 ? -3.079 -6.817 0.597 1.00 96.38 86 LEU A CA 1
ATOM 687 C C . LEU A 1 86 ? -3.481 -5.336 0.613 1.00 96.38 86 LEU A C 1
ATOM 689 O O . LEU A 1 86 ? -4.264 -4.920 1.464 1.00 96.38 86 LEU A O 1
ATOM 693 N N . TYR A 1 87 ? -2.964 -4.538 -0.325 1.00 96.62 87 TYR A N 1
ATOM 694 C CA . TYR A 1 87 ? -3.332 -3.129 -0.444 1.00 96.62 87 TYR A CA 1
ATOM 695 C C . TYR A 1 87 ? -4.837 -2.980 -0.701 1.00 96.62 87 TYR A C 1
ATOM 697 O O . TYR A 1 87 ? -5.513 -2.203 -0.025 1.00 96.62 87 TYR A O 1
ATOM 705 N N . PHE A 1 88 ? -5.366 -3.736 -1.663 1.00 95.00 88 PHE A N 1
ATOM 706 C CA . PHE A 1 88 ? -6.781 -3.708 -2.017 1.00 95.00 88 PHE A CA 1
ATOM 707 C C . PHE A 1 88 ? -7.689 -4.159 -0.86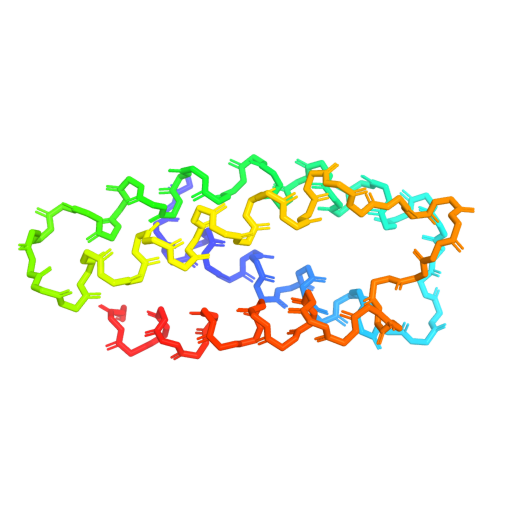4 1.00 95.00 88 PHE A C 1
ATOM 709 O O . PHE A 1 88 ? -8.707 -3.514 -0.593 1.00 95.00 88 PHE A O 1
ATOM 716 N N . ASP A 1 89 ? -7.312 -5.232 -0.167 1.00 94.38 89 ASP A N 1
ATOM 717 C CA . ASP A 1 89 ? -8.074 -5.766 0.963 1.00 94.38 89 ASP A CA 1
ATOM 718 C C . ASP A 1 89 ? -8.161 -4.736 2.098 1.00 94.38 89 ASP A C 1
ATOM 720 O O . ASP A 1 89 ? -9.246 -4.481 2.626 1.00 94.38 89 ASP A O 1
ATOM 724 N N . ILE A 1 90 ? -7.047 -4.061 2.407 1.00 93.62 90 ILE A N 1
ATOM 725 C CA . ILE A 1 90 ? -7.009 -2.981 3.401 1.00 93.62 90 ILE A CA 1
ATOM 726 C C . ILE A 1 90 ? -7.921 -1.828 2.986 1.00 93.62 90 ILE A C 1
ATOM 728 O O . ILE A 1 90 ? -8.748 -1.406 3.790 1.00 93.62 90 ILE A O 1
ATOM 732 N N . LEU A 1 91 ? -7.827 -1.333 1.746 1.00 92.44 91 LEU A N 1
ATOM 733 C CA . LEU A 1 91 ? -8.709 -0.258 1.270 1.00 92.44 91 LEU A CA 1
ATOM 734 C C . LEU A 1 91 ? -10.191 -0.636 1.400 1.00 92.44 91 LEU A C 1
ATOM 736 O O . LEU A 1 91 ? -11.009 0.176 1.836 1.00 92.44 91 LEU A O 1
ATOM 740 N N . SER A 1 92 ? -10.529 -1.882 1.062 1.00 90.81 92 SER A N 1
ATOM 741 C CA . SER A 1 92 ? -11.898 -2.394 1.136 1.00 90.81 92 SER A CA 1
ATOM 742 C C . SER A 1 92 ? -12.412 -2.455 2.573 1.00 90.81 92 SER A C 1
ATOM 744 O O . SER A 1 92 ? -13.542 -2.045 2.828 1.00 90.81 92 SER A O 1
ATOM 746 N N . LYS A 1 93 ? -11.582 -2.916 3.518 1.00 89.69 93 LYS A N 1
ATOM 747 C CA . LYS A 1 93 ? -11.925 -2.959 4.946 1.00 89.69 93 LYS A CA 1
ATOM 748 C C . LYS A 1 93 ? -12.062 -1.558 5.528 1.00 89.69 93 LYS A C 1
ATOM 750 O O . LYS A 1 93 ? -13.075 -1.257 6.143 1.00 89.69 93 LYS A O 1
ATOM 755 N N . VAL A 1 94 ? -11.086 -0.683 5.290 1.00 85.88 94 VAL A N 1
ATOM 756 C CA . VAL A 1 94 ? -11.065 0.693 5.815 1.00 85.88 94 VAL A CA 1
ATOM 757 C C . VAL A 1 94 ? -12.309 1.477 5.398 1.00 85.88 94 VAL A C 1
ATOM 759 O O . VAL 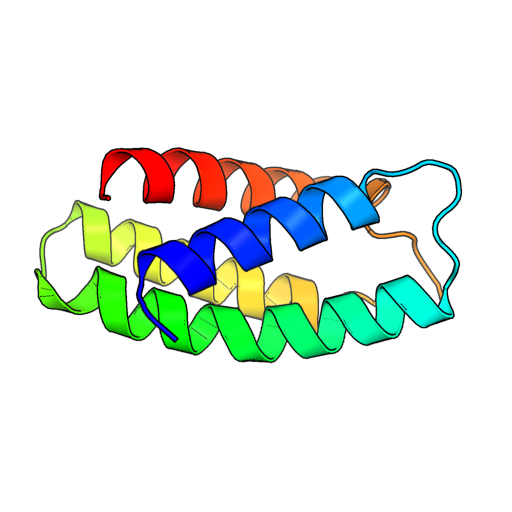A 1 94 ? -12.876 2.202 6.208 1.00 85.88 94 VAL A O 1
ATOM 762 N N . ARG A 1 95 ? -12.785 1.286 4.164 1.00 80.62 95 ARG A N 1
ATOM 763 C CA . ARG A 1 95 ? -14.015 1.914 3.666 1.00 80.62 95 ARG A CA 1
ATOM 764 C C . ARG A 1 95 ? -15.286 1.477 4.406 1.00 80.62 95 ARG A C 1
ATOM 766 O O . ARG A 1 95 ? -16.284 2.178 4.332 1.00 80.62 95 ARG A O 1
ATOM 773 N N . LEU A 1 96 ? -15.281 0.324 5.073 1.00 77.19 96 LEU A N 1
ATOM 774 C CA . LEU A 1 96 ? -16.403 -0.116 5.908 1.00 77.19 96 LEU A CA 1
ATOM 775 C C . LEU A 1 96 ? -16.375 0.519 7.307 1.00 77.19 96 LEU A C 1
ATOM 777 O O . LEU A 1 96 ? -17.402 0.513 7.979 1.00 77.19 96 LEU A O 1
ATOM 781 N N . PHE A 1 97 ? -15.223 1.047 7.738 1.00 70.06 97 PHE A N 1
ATOM 782 C CA . PHE A 1 97 ? -15.043 1.675 9.052 1.00 70.06 97 PHE A CA 1
ATOM 783 C C . PHE A 1 97 ? -15.273 3.193 9.056 1.00 70.06 97 PHE A C 1
ATOM 785 O O . PHE A 1 97 ? -15.538 3.745 10.122 1.00 70.06 97 PHE A O 1
ATOM 792 N N . LEU A 1 98 ? -15.153 3.859 7.901 1.00 67.25 98 LEU A N 1
ATOM 793 C CA . LEU A 1 98 ? -15.377 5.302 7.719 1.00 67.25 98 LEU A CA 1
ATOM 794 C C . LEU A 1 98 ? -16.740 5.585 7.080 1.00 67.25 98 LEU A C 1
ATOM 796 O O . LEU A 1 98 ? -17.387 6.568 7.505 1.00 67.25 98 LEU A O 1
#

pLDDT: mean 90.32, std 7.46, range [58.88, 96.62]

Sequence (98 aa):
MSEIETVQRLEELYRQLMGSDIATAQEVKAKAEIISLIPQLKAVIQADNSAETQELGQELEKLYELVSKWNPLTAWFRDEEPLVQLYFDILSKVRLFL

Radius of gyration: 13.04 Å; chains: 1; bounding box: 30×26×39 Å